Protein AF-A0A7S2CSB7-F1 (afdb_monomer_lite)

Secondary structure (DSSP, 8-state):
-HHHHHHHHHHHHHHHHHHT---SS--SS-HHHHHHHHHHHHHHTT-TT-TT-HHHHHHHHT-PPTT-TTGGG-TTSSS--HHHHHHHHTTEETTEE--TT-TT-SHHHHHHHHHHHH-

pLDDT: mean 92.98, std 8.34, range [52.22, 98.44]

Foldseek 3Di:
DLLLQLLVLLVVQLVVCVVPPPDPDDDPDALVRSVLVSLCVCVVVCSPRNHPVVLVVCLSVLDDDPLELCNQSNLVDPDRPLVSNLVNCPQDHPRHGRDSVDFCPPVSSVSSVVSNVRD

Sequence (119 aa):
GAMAAAAAAFLGFAIARAISRDGAGPSADSARDFLDSVVEEFVGLGSPGAEGCEEVSRLLRTAEPEGGAEECWNWRASKLCVQGSLRARGPVYNGYPCYPDYFGSYCIDGLAVALWSFY

Organism: NCBI:txid327968

Structure (mmCIF, N/CA/C/O backbone):
data_AF-A0A7S2CSB7-F1
#
_entry.id   AF-A0A7S2CSB7-F1
#
loop_
_atom_site.group_PDB
_atom_site.id
_atom_site.type_symbol
_atom_site.label_atom_id
_atom_site.label_alt_id
_atom_site.label_comp_id
_atom_site.label_asym_id
_atom_site.label_entity_id
_atom_site.label_seq_id
_atom_site.p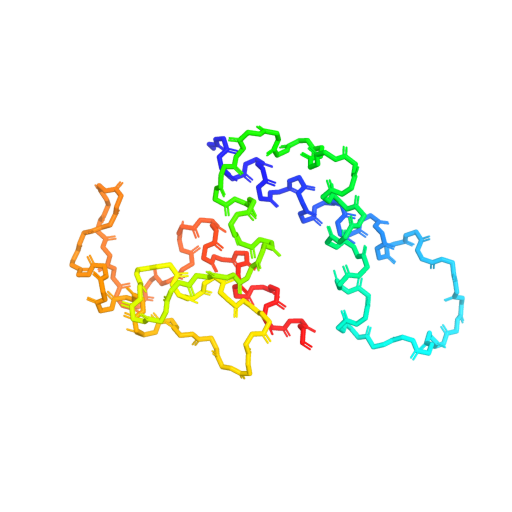dbx_PDB_ins_code
_atom_site.Cartn_x
_atom_site.Cartn_y
_atom_site.Cartn_z
_atom_site.occupancy
_atom_site.B_iso_or_equiv
_atom_site.auth_seq_id
_atom_site.auth_comp_id
_atom_site.auth_asym_id
_atom_site.auth_atom_id
_atom_site.pdbx_PDB_model_num
ATOM 1 N N . GLY A 1 1 ? -4.662 15.476 2.088 1.00 84.88 1 GLY A N 1
ATOM 2 C CA . GLY A 1 1 ? -3.905 15.465 3.360 1.00 84.88 1 GLY A CA 1
ATOM 3 C C . GLY A 1 1 ? -2.539 14.842 3.138 1.00 84.88 1 GLY A C 1
ATOM 4 O O . GLY A 1 1 ? -2.365 14.208 2.105 1.00 84.88 1 GLY A O 1
ATOM 5 N N . ALA A 1 2 ? -1.599 15.006 4.075 1.00 91.75 2 ALA A N 1
ATOM 6 C CA . ALA A 1 2 ? -0.209 14.550 3.919 1.00 91.75 2 ALA A CA 1
ATOM 7 C C . ALA A 1 2 ? -0.089 13.037 3.640 1.00 91.75 2 ALA A C 1
ATOM 9 O O . ALA A 1 2 ? 0.545 12.656 2.664 1.00 91.75 2 ALA A O 1
ATOM 10 N N . MET A 1 3 ? -0.802 12.190 4.395 1.00 94.69 3 MET A N 1
ATOM 11 C CA . MET A 1 3 ? -0.821 10.733 4.163 1.00 94.69 3 MET A CA 1
ATOM 12 C C . MET A 1 3 ? -1.307 10.356 2.757 1.00 94.69 3 MET A C 1
ATOM 14 O O . MET A 1 3 ? -0.725 9.502 2.101 1.00 94.69 3 MET A O 1
ATOM 18 N N . ALA A 1 4 ? -2.354 11.023 2.260 1.00 95.00 4 ALA A N 1
ATOM 19 C CA . ALA A 1 4 ? -2.878 10.756 0.922 1.00 95.00 4 ALA A CA 1
ATOM 20 C C . ALA A 1 4 ? -1.885 11.167 -0.179 1.00 95.00 4 ALA A C 1
ATOM 22 O O . ALA A 1 4 ? -1.800 10.492 -1.199 1.00 95.00 4 ALA A O 1
ATOM 23 N N . ALA A 1 5 ? -1.125 12.248 0.032 1.00 97.25 5 ALA A N 1
ATOM 24 C CA . ALA A 1 5 ? -0.061 12.652 -0.885 1.00 97.25 5 ALA A CA 1
ATOM 25 C C . ALA A 1 5 ? 1.087 11.629 -0.892 1.00 97.25 5 ALA A C 1
ATOM 27 O O . ALA A 1 5 ? 1.530 11.241 -1.965 1.00 97.25 5 ALA A O 1
ATOM 28 N N . ALA A 1 6 ? 1.488 11.126 0.279 1.00 97.94 6 ALA A N 1
ATOM 29 C CA . ALA A 1 6 ? 2.503 10.080 0.406 1.00 97.94 6 ALA A CA 1
ATOM 30 C C . ALA A 1 6 ? 2.071 8.758 -0.259 1.00 97.94 6 ALA A C 1
ATOM 32 O O . ALA A 1 6 ? 2.832 8.154 -1.014 1.00 97.94 6 ALA A O 1
ATOM 33 N N . ALA A 1 7 ? 0.821 8.334 -0.048 1.00 97.75 7 ALA A N 1
ATOM 34 C CA . ALA A 1 7 ? 0.250 7.163 -0.714 1.00 97.75 7 ALA A CA 1
ATOM 35 C C . ALA A 1 7 ? 0.218 7.336 -2.243 1.00 97.75 7 ALA A C 1
ATOM 37 O O . ALA A 1 7 ? 0.575 6.420 -2.985 1.00 97.75 7 ALA A O 1
ATOM 38 N N . ALA A 1 8 ? -0.162 8.526 -2.721 1.00 97.88 8 ALA A N 1
ATOM 39 C CA . ALA A 1 8 ? -0.147 8.853 -4.143 1.00 97.88 8 ALA A CA 1
ATOM 40 C C . ALA A 1 8 ? 1.275 8.912 -4.721 1.00 97.88 8 ALA A C 1
ATOM 42 O O . ALA A 1 8 ? 1.466 8.515 -5.867 1.00 97.88 8 ALA A O 1
ATOM 43 N N . ALA A 1 9 ? 2.268 9.361 -3.948 1.00 98.31 9 ALA A N 1
ATOM 44 C CA . ALA A 1 9 ? 3.667 9.378 -4.365 1.00 98.31 9 ALA A CA 1
ATOM 45 C C . ALA A 1 9 ? 4.181 7.957 -4.632 1.00 98.31 9 ALA A C 1
ATOM 47 O O . ALA A 1 9 ? 4.716 7.695 -5.710 1.00 98.31 9 ALA A O 1
ATOM 48 N N . PHE A 1 10 ? 3.930 7.018 -3.712 1.00 98.44 10 PHE A N 1
ATOM 4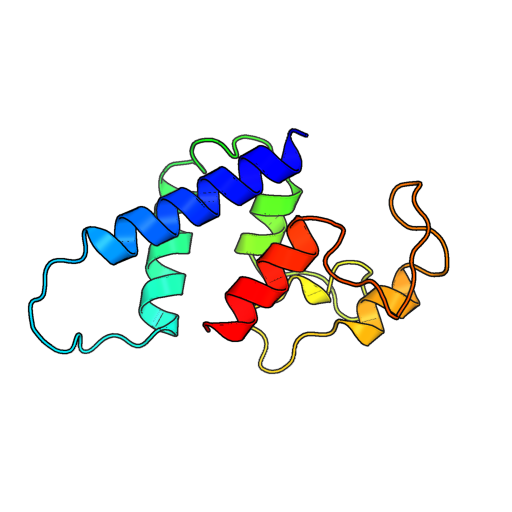9 C CA . PHE A 1 10 ? 4.270 5.611 -3.930 1.00 98.44 10 PHE A CA 1
ATOM 50 C C . PHE A 1 10 ? 3.515 5.014 -5.126 1.00 98.44 10 PHE A C 1
ATOM 52 O O . PHE A 1 10 ? 4.127 4.399 -5.997 1.00 98.44 10 PHE A O 1
ATOM 59 N N . LEU A 1 11 ? 2.197 5.227 -5.214 1.00 97.88 11 LEU A N 1
ATOM 60 C CA . LEU A 1 11 ? 1.403 4.694 -6.324 1.00 97.88 11 LEU A CA 1
ATOM 61 C C . LEU A 1 11 ? 1.872 5.250 -7.679 1.00 97.88 11 LEU A C 1
ATOM 63 O O . LEU A 1 11 ? 2.006 4.503 -8.646 1.00 97.88 11 LEU A O 1
ATOM 67 N N . GLY A 1 12 ? 2.167 6.548 -7.747 1.00 98.19 12 GLY A N 1
ATOM 68 C CA . GLY A 1 12 ? 2.717 7.194 -8.935 1.00 98.19 12 GLY A CA 1
ATOM 69 C C . GLY A 1 12 ? 4.088 6.638 -9.311 1.00 98.19 12 GLY A C 1
ATOM 70 O O . GLY A 1 12 ? 4.333 6.373 -10.487 1.00 98.19 12 GLY A O 1
ATOM 71 N N . PHE A 1 13 ? 4.952 6.388 -8.324 1.00 98.19 13 PHE A N 1
ATOM 72 C CA . PHE A 1 13 ? 6.237 5.728 -8.539 1.00 98.19 13 PHE A CA 1
ATOM 73 C C . PHE A 1 13 ? 6.055 4.32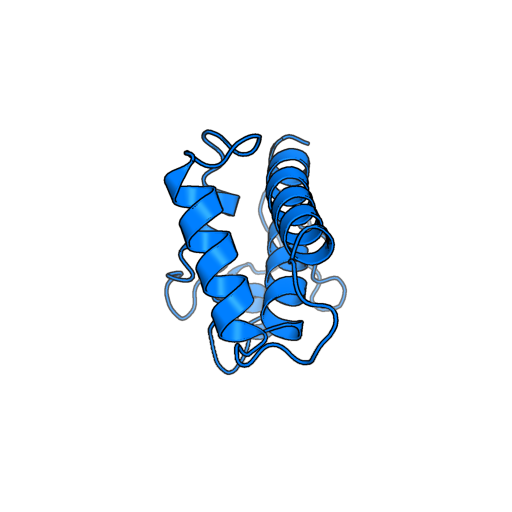0 -9.123 1.00 98.19 13 PHE A C 1
ATOM 75 O O . PHE A 1 13 ? 6.659 4.004 -10.147 1.00 98.19 13 PHE A O 1
ATOM 82 N N . ALA A 1 14 ? 5.174 3.502 -8.540 1.00 97.12 14 ALA A N 1
ATOM 83 C CA . ALA A 1 14 ? 4.890 2.152 -9.023 1.00 97.12 14 ALA A CA 1
ATOM 84 C C . ALA A 1 14 ? 4.353 2.146 -10.464 1.00 97.12 14 ALA A C 1
ATOM 86 O O . ALA A 1 14 ? 4.818 1.370 -11.300 1.00 97.12 14 ALA A O 1
ATOM 87 N N . ILE A 1 15 ? 3.428 3.056 -10.785 1.00 96.19 15 ILE A N 1
ATOM 88 C CA . ILE A 1 15 ? 2.891 3.221 -12.143 1.00 96.19 15 ILE A CA 1
ATOM 89 C C . ILE A 1 15 ? 3.992 3.657 -13.116 1.00 96.19 15 ILE A C 1
ATOM 91 O O . ILE A 1 15 ? 4.097 3.102 -14.208 1.00 96.19 15 ILE A O 1
ATOM 95 N N . ALA A 1 16 ? 4.842 4.611 -12.730 1.00 96.19 16 ALA A N 1
ATOM 96 C CA . ALA A 1 16 ? 5.952 5.055 -13.569 1.00 96.19 16 ALA A CA 1
ATOM 97 C C . ALA A 1 16 ? 6.929 3.907 -13.877 1.00 96.19 16 ALA A C 1
ATOM 99 O O . ALA A 1 16 ? 7.384 3.785 -15.013 1.00 96.19 16 ALA A O 1
ATOM 100 N N . ARG A 1 17 ? 7.205 3.028 -12.903 1.00 94.06 17 ARG A N 1
ATOM 101 C CA . ARG A 1 17 ? 8.031 1.826 -13.110 1.00 94.06 17 ARG A CA 1
ATOM 102 C C . ARG A 1 17 ? 7.362 0.790 -13.995 1.00 94.06 17 ARG A C 1
ATOM 104 O O . ARG A 1 17 ? 8.046 0.165 -14.796 1.00 94.06 17 ARG A O 1
ATOM 111 N N . ALA A 1 18 ? 6.044 0.642 -13.897 1.00 91.69 18 ALA A N 1
ATOM 112 C CA . ALA A 1 18 ? 5.294 -0.235 -14.785 1.00 91.69 18 ALA A CA 1
ATOM 113 C C . ALA A 1 18 ? 5.336 0.259 -16.243 1.00 91.69 18 ALA A C 1
ATOM 115 O O . ALA A 1 18 ? 5.541 -0.543 -17.149 1.00 91.69 18 ALA A O 1
ATOM 116 N N . ILE A 1 19 ? 5.173 1.569 -16.471 1.00 91.19 19 ILE A N 1
ATOM 117 C CA . ILE A 1 19 ? 5.177 2.180 -17.813 1.00 91.19 19 ILE A CA 1
ATOM 118 C C . ILE A 1 19 ? 6.572 2.141 -18.443 1.00 91.19 19 ILE A C 1
ATOM 120 O O . ILE A 1 19 ? 6.701 1.822 -19.620 1.00 91.19 19 ILE A O 1
ATOM 124 N N . SER A 1 20 ? 7.609 2.457 -17.666 1.00 90.56 20 SER A N 1
ATOM 125 C CA . SER A 1 20 ? 9.001 2.505 -18.137 1.00 90.56 20 SER A CA 1
ATOM 126 C C . SER A 1 20 ? 9.680 1.134 -18.174 1.00 90.56 20 SER A C 1
ATOM 128 O O . SER A 1 20 ? 10.898 1.053 -18.323 1.00 90.56 20 SER A O 1
ATOM 130 N N . ARG A 1 21 ? 8.925 0.047 -17.985 1.00 85.44 21 ARG A N 1
ATOM 131 C CA . ARG A 1 21 ? 9.462 -1.309 -18.029 1.00 85.44 21 ARG A CA 1
ATOM 132 C C . ARG A 1 21 ? 9.790 -1.667 -19.478 1.00 85.44 21 ARG A C 1
ATOM 134 O O . ARG A 1 21 ? 8.898 -1.980 -20.263 1.00 85.44 21 ARG A O 1
ATOM 141 N N . ASP A 1 22 ? 11.071 -1.623 -19.827 1.00 73.81 22 ASP A N 1
ATOM 142 C CA . ASP A 1 22 ? 11.544 -2.031 -21.149 1.00 73.81 22 ASP A CA 1
ATOM 143 C C . ASP A 1 22 ? 11.261 -3.525 -21.378 1.00 73.81 22 ASP A C 1
ATOM 145 O O . ASP A 1 22 ? 11.763 -4.393 -20.663 1.00 73.81 22 ASP A O 1
ATOM 149 N N . GLY A 1 23 ? 10.438 -3.838 -22.382 1.00 63.31 23 GLY A N 1
ATOM 150 C CA . GLY A 1 23 ? 10.114 -5.217 -22.741 1.00 63.31 23 GLY A CA 1
ATOM 151 C C . GLY A 1 23 ? 8.831 -5.329 -23.554 1.00 63.31 23 GLY A C 1
ATOM 152 O O . GLY A 1 23 ? 7.749 -5.493 -23.007 1.00 63.31 23 GLY A O 1
ATOM 153 N N . ALA A 1 24 ? 8.945 -5.317 -24.883 1.00 52.22 24 ALA A N 1
ATOM 154 C CA . ALA A 1 24 ? 7.832 -5.564 -25.810 1.00 52.22 24 ALA A CA 1
ATOM 155 C C . ALA A 1 24 ? 7.357 -7.042 -25.837 1.00 52.22 24 ALA A C 1
ATOM 157 O O . ALA A 1 24 ? 6.736 -7.481 -26.804 1.00 52.22 24 ALA A O 1
ATOM 158 N N . GLY A 1 25 ? 7.667 -7.826 -24.800 1.00 60.66 25 GLY A N 1
ATOM 159 C CA . GLY A 1 25 ? 7.346 -9.245 -24.681 1.00 60.66 25 GLY A CA 1
ATOM 160 C C . GLY A 1 25 ? 7.009 -9.623 -23.236 1.00 60.66 25 GLY A C 1
ATOM 161 O O . GLY A 1 25 ? 7.245 -8.827 -22.328 1.00 60.66 25 GLY A O 1
ATOM 162 N N . PRO A 1 26 ? 6.437 -10.817 -23.004 1.00 59.78 26 PRO A N 1
ATOM 163 C CA . PRO A 1 26 ? 6.104 -11.261 -21.658 1.00 59.78 26 PRO A CA 1
ATOM 164 C C . PRO A 1 26 ? 7.366 -11.278 -20.791 1.00 59.78 26 PRO A C 1
ATOM 166 O O . PRO A 1 26 ? 8.330 -11.980 -21.099 1.00 59.78 26 PRO A O 1
ATOM 169 N N . SER A 1 27 ? 7.361 -10.475 -19.726 1.00 68.00 27 SER A N 1
ATOM 170 C CA . SER A 1 27 ? 8.386 -10.547 -18.688 1.00 68.00 27 SER A CA 1
ATOM 171 C C . SER A 1 27 ? 8.308 -11.914 -18.004 1.00 68.00 27 SER A C 1
ATOM 173 O O . SER A 1 27 ? 7.218 -12.455 -17.813 1.00 68.00 27 SER A O 1
ATOM 175 N N . ALA A 1 28 ? 9.467 -12.471 -17.652 1.00 70.62 28 ALA A N 1
ATOM 176 C CA . ALA A 1 28 ? 9.543 -13.678 -16.837 1.00 70.62 28 ALA A CA 1
ATOM 177 C C . ALA A 1 28 ? 9.120 -13.428 -15.377 1.00 70.62 28 ALA A C 1
ATOM 179 O O . ALA A 1 28 ? 8.823 -14.390 -14.671 1.00 70.62 28 ALA A O 1
ATOM 180 N N . ASP A 1 29 ? 9.079 -12.168 -14.932 1.00 82.56 29 ASP A N 1
ATOM 181 C CA . ASP A 1 29 ? 8.787 -11.839 -13.541 1.00 82.56 29 ASP A CA 1
ATOM 182 C C . ASP A 1 29 ? 7.276 -11.790 -13.308 1.00 82.56 29 ASP A C 1
ATOM 184 O O . ASP A 1 29 ? 6.510 -11.226 -14.100 1.00 82.56 29 ASP A O 1
ATOM 188 N N . SER A 1 30 ? 6.843 -12.340 -12.179 1.00 90.69 30 SER A N 1
ATOM 189 C CA . SER A 1 30 ? 5.448 -12.274 -11.761 1.00 90.69 30 SER A CA 1
ATOM 190 C C . SER A 1 30 ? 5.054 -10.860 -11.305 1.00 90.69 30 SER A C 1
ATOM 192 O O . SER A 1 30 ? 5.893 -9.982 -11.086 1.00 90.69 30 SER A O 1
ATOM 194 N N . ALA A 1 31 ? 3.749 -10.630 -11.122 1.00 91.12 31 ALA A N 1
ATOM 195 C CA . ALA A 1 31 ? 3.247 -9.400 -10.503 1.00 91.12 31 ALA A CA 1
ATOM 196 C C . ALA A 1 31 ? 3.860 -9.170 -9.107 1.00 91.12 31 ALA A C 1
ATOM 198 O O . ALA A 1 31 ? 4.172 -8.031 -8.755 1.00 91.12 31 ALA A O 1
ATOM 199 N N . ARG A 1 32 ? 4.112 -10.254 -8.357 1.00 94.12 32 ARG A N 1
ATOM 200 C CA . ARG A 1 32 ? 4.764 -10.212 -7.041 1.00 94.12 32 ARG A CA 1
ATOM 201 C C . ARG A 1 32 ? 6.188 -9.712 -7.128 1.00 94.12 32 ARG A C 1
ATOM 203 O O . ARG A 1 32 ? 6.514 -8.730 -6.475 1.00 94.12 32 ARG A O 1
ATOM 210 N N . ASP A 1 33 ? 6.984 -10.340 -7.988 1.00 93.88 33 ASP A N 1
ATOM 211 C CA . ASP A 1 33 ? 8.396 -9.995 -8.172 1.00 93.88 33 ASP A CA 1
ATOM 212 C C . ASP A 1 33 ? 8.544 -8.530 -8.605 1.00 93.88 33 ASP A C 1
ATOM 214 O O . ASP A 1 33 ? 9.389 -7.793 -8.095 1.00 93.88 33 ASP A O 1
ATOM 218 N N . PHE A 1 34 ? 7.662 -8.073 -9.502 1.00 94.06 34 PHE A N 1
ATOM 219 C CA . PHE A 1 34 ? 7.609 -6.670 -9.894 1.00 94.06 34 PHE A CA 1
ATOM 220 C C . PHE A 1 34 ? 7.305 -5.760 -8.703 1.00 94.06 34 PHE A C 1
ATOM 222 O O . PHE A 1 34 ? 8.056 -4.816 -8.458 1.00 94.06 34 PHE A O 1
ATOM 229 N N . LEU A 1 35 ? 6.228 -6.023 -7.959 1.00 96.12 35 LEU A N 1
ATOM 230 C CA . LEU A 1 35 ? 5.844 -5.147 -6.858 1.00 96.12 35 LEU A CA 1
ATOM 231 C C . LEU A 1 35 ? 6.891 -5.145 -5.736 1.00 96.12 35 LEU A C 1
ATOM 233 O O . LEU A 1 35 ? 7.177 -4.082 -5.190 1.00 96.12 35 LEU A O 1
ATOM 237 N N . ASP A 1 36 ? 7.511 -6.287 -5.440 1.00 97.00 36 ASP A N 1
ATOM 238 C CA . ASP A 1 36 ? 8.605 -6.378 -4.472 1.00 97.00 36 ASP A CA 1
ATOM 239 C C . ASP A 1 36 ? 9.799 -5.518 -4.893 1.00 97.00 36 ASP A C 1
ATOM 241 O O . ASP A 1 36 ? 10.245 -4.682 -4.105 1.00 97.00 36 ASP A O 1
ATOM 245 N N . SER A 1 37 ? 10.222 -5.600 -6.160 1.00 96.06 37 SER A N 1
ATOM 246 C CA . SER A 1 37 ? 11.305 -4.755 -6.686 1.00 96.06 37 SER A CA 1
ATOM 247 C C . SER A 1 37 ? 10.990 -3.254 -6.612 1.00 96.06 37 SER A C 1
ATOM 249 O O . SER A 1 37 ? 11.850 -2.448 -6.260 1.00 96.06 37 SER A O 1
ATOM 251 N N . VAL A 1 38 ? 9.739 -2.863 -6.882 1.00 97.00 38 VAL A N 1
ATOM 252 C CA . VAL A 1 38 ? 9.290 -1.464 -6.818 1.00 97.00 38 VAL A CA 1
ATOM 253 C C . VAL A 1 38 ? 9.310 -0.943 -5.385 1.00 97.00 38 VAL A C 1
ATOM 255 O O . VAL A 1 38 ? 9.710 0.198 -5.153 1.00 97.00 38 VAL A O 1
ATOM 258 N N . VAL A 1 39 ? 8.877 -1.759 -4.422 1.00 98.12 39 VAL A N 1
ATOM 259 C CA . VAL A 1 39 ? 8.903 -1.398 -3.000 1.00 98.12 39 VAL A CA 1
ATOM 260 C C . VAL A 1 39 ? 10.338 -1.258 -2.507 1.00 98.12 39 VAL A C 1
ATOM 262 O O . VAL A 1 39 ? 10.654 -0.260 -1.859 1.00 98.12 39 VAL A O 1
ATOM 265 N N . GLU A 1 40 ? 11.208 -2.213 -2.837 1.00 98.00 40 GLU A N 1
ATOM 266 C CA . GLU A 1 40 ? 12.630 -2.157 -2.492 1.00 98.00 40 GLU A CA 1
ATOM 267 C C . GLU A 1 40 ? 13.300 -0.905 -3.061 1.00 98.00 40 GLU A C 1
ATOM 269 O O . GLU A 1 40 ? 13.983 -0.187 -2.330 1.00 98.00 40 GLU A O 1
ATOM 274 N N . GLU A 1 41 ? 13.056 -0.591 -4.335 1.00 98.00 41 GLU A N 1
ATOM 275 C CA . GLU A 1 41 ? 13.615 0.599 -4.969 1.00 98.00 41 GLU A CA 1
ATOM 276 C C . GLU A 1 41 ? 13.081 1.889 -4.333 1.00 98.00 41 GLU A C 1
ATOM 278 O O . GLU A 1 41 ? 13.860 2.777 -3.984 1.00 98.00 41 GLU A O 1
ATOM 283 N N . PHE A 1 42 ? 11.763 2.002 -4.140 1.00 98.38 42 PHE A N 1
ATOM 284 C CA . PHE A 1 42 ? 11.148 3.191 -3.548 1.00 98.38 42 PHE A CA 1
ATOM 285 C C . PHE A 1 42 ? 11.690 3.468 -2.141 1.00 98.38 42 PHE A C 1
ATOM 287 O O . PHE A 1 42 ? 12.054 4.604 -1.825 1.00 98.38 42 PHE A O 1
ATOM 294 N N . VAL A 1 43 ? 11.796 2.428 -1.308 1.00 97.56 43 VAL A N 1
ATOM 295 C CA . VAL A 1 43 ? 12.360 2.529 0.044 1.00 97.56 43 VAL A CA 1
ATOM 296 C C . VAL A 1 43 ? 13.859 2.835 -0.009 1.00 97.56 43 VAL A C 1
ATOM 298 O O . VAL A 1 43 ? 14.321 3.703 0.731 1.00 97.56 43 VAL A O 1
ATOM 301 N N . GLY A 1 44 ? 14.610 2.188 -0.904 1.00 97.62 44 GLY A N 1
ATOM 302 C CA . GLY A 1 44 ? 16.047 2.410 -1.092 1.00 97.62 44 GLY A CA 1
ATOM 303 C C . GLY A 1 44 ? 16.398 3.834 -1.535 1.00 97.62 44 GLY A C 1
ATOM 304 O O . GLY A 1 44 ? 17.446 4.356 -1.157 1.00 97.62 44 GLY A O 1
ATOM 305 N N . LEU A 1 45 ? 15.496 4.498 -2.264 1.00 97.62 45 LEU A N 1
ATOM 306 C CA . LEU A 1 45 ? 15.599 5.913 -2.640 1.00 97.62 45 LEU A CA 1
ATOM 307 C C . LEU A 1 45 ? 15.173 6.884 -1.523 1.00 97.62 45 LEU A C 1
ATOM 309 O O . LEU A 1 45 ? 15.164 8.094 -1.740 1.00 97.62 45 LEU A O 1
ATOM 313 N N . GLY A 1 46 ? 14.813 6.385 -0.338 1.00 97.06 46 GLY A N 1
ATOM 314 C CA . GLY A 1 46 ? 14.374 7.212 0.785 1.00 97.06 46 GLY A CA 1
ATOM 315 C C . GLY A 1 46 ? 12.889 7.580 0.759 1.00 97.06 46 GLY A C 1
ATOM 316 O O . GLY A 1 46 ? 12.493 8.500 1.466 1.00 97.06 46 GLY A O 1
ATOM 317 N N . SER A 1 47 ? 12.060 6.850 0.003 1.00 97.25 47 SER A N 1
ATOM 318 C CA . SER A 1 47 ? 10.606 7.068 -0.114 1.00 97.25 47 SER A CA 1
ATOM 319 C C . SER A 1 47 ? 10.230 8.464 -0.642 1.00 97.25 47 SER A C 1
ATOM 321 O O . SER A 1 47 ? 9.553 9.223 0.057 1.00 97.25 47 SER A O 1
ATOM 323 N N . PRO A 1 48 ? 10.655 8.824 -1.870 1.00 96.94 48 PRO A N 1
ATOM 324 C CA . PRO A 1 48 ? 10.472 10.166 -2.417 1.00 96.94 48 PRO A CA 1
ATOM 325 C C . PRO A 1 48 ? 8.996 10.590 -2.459 1.00 96.94 48 PRO A C 1
ATOM 327 O O . PRO A 1 48 ? 8.149 9.884 -3.008 1.00 96.94 48 PRO A O 1
ATOM 330 N N . GLY A 1 49 ? 8.686 11.759 -1.895 1.00 96.50 49 GLY A N 1
ATOM 331 C CA . GLY A 1 49 ? 7.322 12.287 -1.761 1.00 96.50 49 GLY A CA 1
ATOM 332 C C . GLY A 1 49 ? 6.486 11.652 -0.639 1.00 96.50 49 GLY A C 1
ATOM 333 O O . GLY A 1 49 ? 5.326 12.028 -0.454 1.00 96.50 49 GLY A O 1
ATOM 334 N N . ALA A 1 50 ? 7.054 10.703 0.105 1.00 97.25 50 ALA A N 1
ATOM 335 C CA . ALA A 1 50 ? 6.471 10.061 1.281 1.00 97.25 50 ALA A CA 1
ATOM 336 C C . ALA A 1 50 ? 7.403 10.154 2.507 1.00 97.25 50 ALA A C 1
ATOM 338 O O . ALA A 1 50 ? 7.239 9.407 3.476 1.00 97.25 50 ALA A O 1
ATOM 339 N N . GLU A 1 51 ? 8.380 11.063 2.480 1.00 96.12 51 GLU A N 1
ATOM 340 C CA . GLU A 1 51 ? 9.397 11.206 3.514 1.00 96.12 51 GLU A CA 1
ATOM 341 C C . GLU A 1 51 ? 8.751 11.493 4.876 1.00 96.12 51 GLU A C 1
ATOM 343 O O . GLU A 1 51 ? 7.924 12.393 5.029 1.00 96.12 51 GLU A O 1
ATOM 348 N N . GLY A 1 52 ? 9.126 10.707 5.887 1.00 94.00 52 GLY A N 1
ATOM 349 C CA . GLY A 1 52 ? 8.597 10.851 7.245 1.00 94.00 52 GLY A CA 1
ATOM 350 C C . GLY A 1 52 ? 7.135 10.421 7.427 1.00 94.00 52 GLY A C 1
ATOM 351 O O . GLY A 1 52 ? 6.622 10.543 8.536 1.00 94.00 52 GLY A O 1
ATOM 352 N N . CYS A 1 53 ? 6.460 9.894 6.397 1.00 97.06 53 CYS A N 1
ATOM 353 C CA . CYS A 1 53 ? 5.135 9.294 6.553 1.00 97.06 53 CYS A CA 1
ATOM 354 C C . CYS A 1 53 ? 5.273 7.864 7.091 1.00 97.06 53 CYS A C 1
ATOM 356 O O . CYS A 1 53 ? 5.631 6.922 6.370 1.00 97.06 53 CYS A O 1
ATOM 358 N N . GLU A 1 54 ? 5.001 7.703 8.385 1.00 96.50 54 GLU A N 1
ATOM 359 C CA . GLU A 1 54 ? 5.137 6.419 9.067 1.00 96.50 54 GLU A CA 1
ATOM 360 C C . GLU A 1 54 ? 4.153 5.380 8.524 1.00 96.50 54 GLU A C 1
ATOM 362 O O . GLU A 1 54 ? 4.516 4.217 8.381 1.00 96.50 54 GLU A O 1
ATOM 367 N N . GLU A 1 55 ? 2.941 5.785 8.154 1.00 97.50 55 GLU A N 1
ATOM 368 C CA . GLU A 1 55 ? 1.886 4.875 7.710 1.00 97.50 55 GLU A CA 1
ATOM 369 C C . GLU A 1 55 ? 2.207 4.230 6.363 1.00 97.50 55 GLU A C 1
ATOM 371 O O . GLU A 1 55 ? 2.064 3.018 6.218 1.00 97.50 55 GLU A O 1
ATOM 376 N N . VAL A 1 56 ? 2.728 4.998 5.398 1.00 97.94 56 VAL A N 1
ATOM 377 C CA . VAL A 1 56 ? 3.234 4.428 4.138 1.00 97.94 56 VAL A CA 1
ATOM 378 C C . VAL A 1 56 ? 4.435 3.528 4.418 1.00 97.94 56 VAL A C 1
ATOM 380 O O . VAL A 1 56 ? 4.504 2.414 3.910 1.00 97.94 56 VAL A O 1
ATOM 383 N N . SER A 1 57 ? 5.349 3.953 5.291 1.00 97.56 57 SER A N 1
ATOM 384 C CA . SER A 1 57 ? 6.518 3.142 5.648 1.00 97.56 57 SER A CA 1
ATOM 385 C C . SER A 1 57 ? 6.137 1.804 6.296 1.00 97.56 57 SER A C 1
ATOM 387 O O . SER A 1 57 ? 6.779 0.786 6.038 1.00 97.56 57 SER A O 1
ATOM 389 N N . ARG A 1 58 ? 5.113 1.799 7.153 1.00 98.12 58 ARG A N 1
ATOM 390 C CA . ARG A 1 58 ? 4.539 0.617 7.809 1.00 98.12 58 ARG A CA 1
ATOM 391 C C . ARG A 1 58 ? 3.835 -0.294 6.807 1.00 98.12 58 ARG A C 1
ATOM 393 O O . ARG A 1 58 ? 4.143 -1.482 6.750 1.00 98.12 58 ARG A O 1
ATOM 400 N N . LEU A 1 59 ? 2.989 0.281 5.952 1.00 98.38 59 LEU A N 1
ATOM 401 C CA . LEU A 1 59 ? 2.316 -0.424 4.863 1.00 98.38 59 LEU A CA 1
ATOM 402 C C . LEU A 1 59 ? 3.318 -1.164 3.966 1.00 98.38 59 LEU A C 1
ATOM 404 O O . LEU A 1 59 ? 3.173 -2.359 3.723 1.00 98.38 59 LEU A O 1
ATOM 408 N N . LEU A 1 60 ? 4.364 -0.483 3.493 1.00 98.06 60 LEU A N 1
ATOM 409 C CA . LEU A 1 60 ? 5.362 -1.078 2.596 1.00 98.06 60 LEU A CA 1
ATOM 410 C C . LEU A 1 60 ? 6.185 -2.188 3.272 1.00 98.06 60 LEU A C 1
ATOM 412 O O . LEU A 1 60 ? 6.601 -3.143 2.607 1.00 98.06 60 LEU A O 1
ATOM 416 N N . ARG A 1 61 ? 6.362 -2.106 4.598 1.00 97.69 61 ARG A N 1
ATOM 417 C CA . ARG A 1 61 ? 7.013 -3.137 5.420 1.00 97.69 61 ARG A CA 1
ATOM 418 C C . ARG A 1 61 ? 6.169 -4.394 5.635 1.00 97.69 61 ARG A C 1
ATOM 420 O O . ARG A 1 61 ? 6.757 -5.412 5.974 1.00 97.69 61 ARG A O 1
ATOM 427 N N . THR A 1 62 ? 4.844 -4.343 5.445 1.00 97.50 62 THR A N 1
ATOM 428 C CA . THR A 1 62 ? 3.911 -5.486 5.588 1.00 97.50 62 THR A CA 1
ATOM 429 C C . THR A 1 62 ? 4.076 -6.299 6.888 1.00 97.50 62 THR A C 1
ATOM 431 O O . THR A 1 62 ? 3.931 -7.524 6.886 1.00 97.50 62 THR A O 1
ATOM 434 N N . ALA A 1 63 ? 4.414 -5.635 7.994 1.00 97.75 63 ALA A N 1
ATOM 435 C CA . ALA A 1 63 ? 4.811 -6.279 9.249 1.00 97.75 63 ALA A CA 1
ATOM 436 C C . ALA A 1 63 ? 3.915 -5.884 10.436 1.00 97.75 63 ALA A C 1
ATOM 438 O O . ALA A 1 63 ? 4.384 -5.774 11.569 1.00 97.75 63 ALA A O 1
ATOM 439 N N . GLU A 1 64 ? 2.637 -5.623 10.175 1.00 98.38 64 GLU A N 1
ATOM 440 C CA . GLU A 1 64 ? 1.679 -5.256 11.211 1.00 98.38 64 GLU A CA 1
ATOM 441 C C . GLU A 1 64 ? 1.330 -6.454 12.107 1.00 98.38 64 GLU A C 1
ATOM 443 O O . GLU A 1 64 ? 1.180 -7.570 11.594 1.00 98.38 64 GLU A O 1
ATOM 448 N N . PRO A 1 65 ? 1.183 -6.255 13.431 1.00 96.88 65 PRO A N 1
ATOM 449 C CA . PRO A 1 65 ? 0.845 -7.332 14.356 1.00 96.88 65 PRO A CA 1
ATOM 450 C C . PRO A 1 65 ? -0.496 -8.006 14.040 1.00 96.88 65 PRO A C 1
ATOM 452 O O . PRO A 1 65 ? -1.476 -7.344 13.688 1.00 96.88 65 PRO A O 1
ATOM 455 N N . GLU A 1 66 ? -0.561 -9.321 14.254 1.00 96.12 66 GLU A N 1
ATOM 456 C CA . GLU A 1 66 ? -1.807 -10.089 14.168 1.00 96.12 66 GLU A CA 1
ATOM 457 C C . GLU A 1 66 ? -2.824 -9.605 15.217 1.00 96.12 66 GLU A C 1
ATOM 459 O O . GLU A 1 66 ? -2.480 -9.327 16.368 1.00 96.12 66 GLU A O 1
ATOM 464 N N . GLY A 1 67 ? -4.089 -9.482 14.816 1.00 95.00 67 GLY A N 1
ATOM 465 C CA . GLY A 1 67 ? -5.174 -8.946 15.636 1.00 95.00 67 GLY A CA 1
ATOM 466 C C . GLY A 1 67 ? -5.179 -7.419 15.764 1.00 95.00 67 GLY A C 1
ATOM 467 O O . GLY A 1 67 ? -6.039 -6.878 16.461 1.00 95.00 67 GLY A O 1
ATOM 468 N N . GLY A 1 68 ? -4.242 -6.717 15.117 1.00 96.00 68 GLY A N 1
ATOM 469 C CA . GLY A 1 68 ? -4.106 -5.264 15.182 1.00 96.00 68 GLY A CA 1
ATOM 470 C C . GLY A 1 68 ? -5.116 -4.485 14.329 1.00 96.00 68 GLY A C 1
ATOM 471 O O . GLY A 1 68 ? -5.664 -4.973 13.334 1.00 96.00 68 GLY A O 1
ATOM 472 N N . ALA A 1 69 ? -5.312 -3.210 14.680 1.00 95.62 69 ALA A N 1
ATOM 473 C CA . ALA A 1 69 ? -6.131 -2.270 13.907 1.00 95.62 69 ALA A CA 1
ATOM 474 C C . ALA A 1 69 ? -5.569 -2.010 12.496 1.00 95.62 69 ALA A C 1
ATOM 476 O O . ALA A 1 69 ? -6.317 -1.629 11.593 1.00 95.62 69 ALA A O 1
ATOM 477 N N . GLU A 1 70 ? -4.278 -2.257 12.291 1.00 97.56 70 GLU A N 1
ATOM 478 C CA . GLU A 1 70 ? -3.568 -2.083 11.026 1.00 97.56 70 GLU A CA 1
ATOM 479 C C . GLU A 1 70 ? -3.189 -3.413 10.353 1.00 97.56 70 GLU A C 1
ATOM 481 O O . GLU A 1 70 ? -2.592 -3.386 9.289 1.00 97.56 70 GLU A O 1
ATOM 486 N N . GLU A 1 71 ? -3.578 -4.581 10.884 1.00 97.75 71 GLU A N 1
ATOM 487 C CA . GLU A 1 71 ? -3.221 -5.898 10.307 1.00 97.75 71 GLU A CA 1
ATOM 488 C C . GLU A 1 71 ? -3.578 -6.023 8.810 1.00 97.75 71 GLU A C 1
ATOM 490 O O . GLU A 1 71 ? -2.862 -6.644 8.024 1.00 97.75 71 GLU A O 1
ATOM 495 N N . CYS A 1 72 ? -4.667 -5.383 8.378 1.00 96.94 72 CYS A N 1
ATOM 496 C CA . CYS A 1 72 ? -5.064 -5.293 6.974 1.00 96.94 72 CYS A CA 1
ATOM 497 C C . CYS A 1 72 ? -4.052 -4.577 6.058 1.00 96.94 72 CYS A C 1
ATOM 499 O O . CYS A 1 72 ? -4.242 -4.592 4.848 1.00 96.94 72 CYS A O 1
ATOM 501 N N . TRP A 1 73 ? -2.988 -3.969 6.587 1.00 98.19 73 TRP A N 1
ATOM 502 C CA . TRP A 1 73 ? -1.884 -3.396 5.810 1.00 98.19 73 TRP A CA 1
ATOM 503 C C . TRP A 1 73 ? -0.844 -4.444 5.408 1.00 98.19 73 TRP A C 1
ATOM 505 O O . TRP A 1 73 ? 0.057 -4.142 4.629 1.00 98.19 73 TRP A O 1
ATOM 515 N N . ASN A 1 74 ? -0.978 -5.688 5.874 1.00 98.38 74 ASN A N 1
ATOM 516 C CA . ASN A 1 74 ? -0.127 -6.804 5.475 1.00 98.38 74 ASN A CA 1
ATOM 517 C C . ASN A 1 74 ? -0.503 -7.329 4.080 1.00 98.38 74 ASN A C 1
ATOM 519 O O . ASN A 1 74 ? -0.958 -8.460 3.921 1.00 98.38 74 ASN A O 1
ATOM 523 N N . TRP A 1 75 ? -0.345 -6.498 3.050 1.00 97.56 75 TRP A N 1
ATOM 524 C CA . TRP A 1 75 ? -0.798 -6.778 1.683 1.00 97.56 75 TRP A CA 1
ATOM 525 C C . TRP A 1 75 ? -0.034 -7.910 0.981 1.00 97.56 75 TRP A C 1
ATOM 527 O O . TRP A 1 75 ? -0.502 -8.395 -0.043 1.00 97.56 75 TRP A O 1
ATOM 537 N N . ARG A 1 76 ? 1.089 -8.389 1.537 1.00 97.38 76 ARG A N 1
ATOM 538 C CA . ARG A 1 76 ? 1.760 -9.618 1.068 1.00 97.38 76 ARG A CA 1
ATOM 539 C C . ARG A 1 76 ? 1.132 -10.906 1.618 1.00 97.38 76 ARG A C 1
ATOM 541 O O . ARG A 1 76 ? 1.512 -12.002 1.207 1.00 97.38 76 ARG A O 1
ATOM 548 N N . ALA A 1 77 ? 0.202 -10.808 2.570 1.00 96.56 77 ALA A N 1
ATOM 549 C CA . ALA A 1 77 ? -0.457 -11.971 3.151 1.00 96.56 77 ALA A CA 1
ATOM 550 C C . ALA A 1 77 ? -1.365 -12.671 2.130 1.00 96.56 77 ALA A C 1
ATOM 552 O O . ALA A 1 77 ? -2.021 -12.039 1.305 1.00 96.56 77 ALA A O 1
ATOM 553 N N . SER A 1 78 ? -1.501 -13.994 2.246 1.00 94.88 78 SER A N 1
ATOM 554 C CA . SER A 1 78 ? -2.410 -14.778 1.392 1.00 94.88 78 SER A CA 1
ATOM 555 C C . SER A 1 78 ? -3.883 -14.380 1.545 1.00 94.88 78 SER A C 1
ATOM 557 O O . SER A 1 78 ? -4.691 -14.626 0.651 1.00 94.88 78 SER A O 1
ATOM 559 N N . LYS A 1 79 ? -4.242 -13.757 2.672 1.00 95.31 79 LYS A N 1
ATOM 560 C CA . LYS A 1 79 ? -5.569 -13.214 2.945 1.00 95.31 79 LYS A CA 1
ATOM 561 C C . LYS A 1 79 ? -5.443 -11.895 3.695 1.00 95.31 79 LYS A C 1
ATOM 563 O O . LYS A 1 79 ? -4.833 -11.846 4.758 1.00 95.31 79 LYS A O 1
ATOM 568 N N . LEU A 1 80 ? -6.096 -10.858 3.182 1.00 95.19 80 LEU A N 1
ATOM 569 C CA . LEU A 1 80 ? -6.131 -9.555 3.835 1.00 95.19 80 LEU A CA 1
ATOM 570 C C . LEU A 1 80 ? -7.109 -9.550 5.024 1.00 95.19 80 LEU A C 1
ATOM 572 O O . LEU A 1 80 ? -8.298 -9.850 4.867 1.00 95.19 80 LEU A O 1
ATOM 576 N N . CYS A 1 81 ? -6.638 -9.186 6.220 1.00 95.75 81 CYS A N 1
ATOM 577 C CA . CYS A 1 81 ? -7.424 -9.249 7.461 1.00 95.75 81 CYS A CA 1
ATOM 578 C C . CYS A 1 81 ? -8.339 -8.025 7.688 1.00 95.75 81 CYS A C 1
ATOM 580 O O . CYS A 1 81 ? -8.387 -7.439 8.767 1.00 95.75 81 CYS A O 1
ATOM 582 N N . VAL A 1 82 ? -9.123 -7.636 6.677 1.00 95.31 82 VAL A N 1
ATOM 583 C CA . VAL A 1 82 ? -9.992 -6.439 6.734 1.00 95.31 82 VAL A CA 1
ATOM 584 C C . VAL A 1 82 ? -10.992 -6.501 7.895 1.00 95.31 82 VAL A C 1
ATOM 586 O O . VAL A 1 82 ? -11.109 -5.566 8.684 1.00 95.31 82 VAL A O 1
ATOM 589 N N . GLN A 1 83 ? -11.697 -7.627 8.046 1.00 94.31 83 GLN A N 1
ATOM 590 C CA . GLN A 1 83 ? -12.692 -7.785 9.113 1.00 94.31 83 GLN A CA 1
ATOM 591 C C . GLN A 1 83 ? -12.068 -7.810 10.515 1.00 94.31 83 GLN A C 1
ATOM 593 O O . GLN A 1 83 ? -12.708 -7.370 11.468 1.00 94.31 83 GLN A O 1
ATOM 598 N N . GLY A 1 84 ? -10.853 -8.354 10.653 1.00 95.06 84 GLY A N 1
ATOM 599 C CA . GLY A 1 84 ? -10.123 -8.365 11.922 1.00 95.06 84 GLY A CA 1
ATOM 600 C C . GLY A 1 84 ? -9.755 -6.950 12.344 1.00 95.06 84 GLY A C 1
ATOM 601 O O . GLY A 1 84 ? -10.136 -6.523 13.432 1.00 95.06 84 GLY A O 1
ATOM 602 N N . SER A 1 85 ? -9.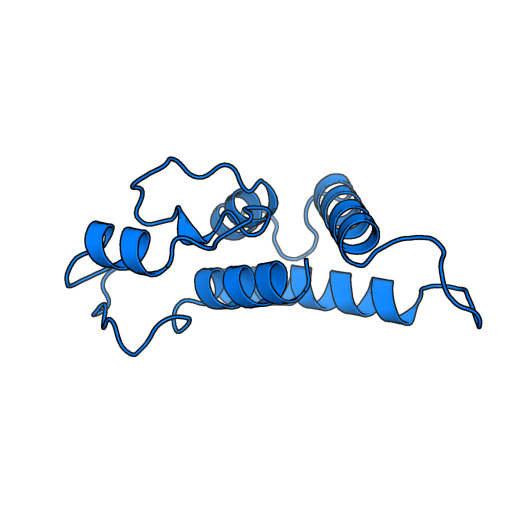153 -6.189 11.429 1.00 96.00 85 SER A N 1
ATOM 603 C CA . SER A 1 85 ? -8.807 -4.787 11.655 1.00 96.00 85 SER A CA 1
ATOM 604 C C . SER A 1 85 ? -10.025 -3.919 11.973 1.00 96.00 85 SER A C 1
ATOM 606 O O . SER A 1 85 ? -9.988 -3.156 12.932 1.00 96.00 85 SER A O 1
ATOM 608 N N . LEU A 1 86 ? -11.145 -4.078 11.259 1.00 95.12 86 LEU A N 1
ATOM 609 C CA . LEU A 1 86 ? -12.392 -3.366 11.573 1.00 95.12 86 LEU A CA 1
ATOM 610 C C . LEU A 1 86 ? -12.901 -3.660 12.994 1.00 95.12 86 LEU A C 1
ATOM 612 O O . LEU A 1 86 ? -13.318 -2.744 13.700 1.00 95.12 86 LEU A O 1
ATOM 616 N N . ARG A 1 87 ? -12.837 -4.920 13.448 1.00 95.00 87 ARG A N 1
ATOM 617 C CA . ARG A 1 87 ? -13.207 -5.273 14.830 1.00 95.00 87 ARG A CA 1
ATOM 618 C C . ARG A 1 87 ? -12.262 -4.645 15.852 1.00 95.00 87 ARG A C 1
ATOM 620 O O . ARG A 1 87 ? -12.742 -4.139 16.860 1.00 95.00 87 ARG A O 1
ATOM 627 N N . ALA A 1 88 ? -10.955 -4.661 15.589 1.00 95.62 88 ALA A N 1
ATOM 628 C CA . ALA A 1 88 ? -9.947 -4.079 16.476 1.00 95.62 88 ALA A CA 1
ATOM 629 C C . ALA A 1 88 ? -10.087 -2.552 16.608 1.00 95.62 88 ALA A C 1
ATOM 631 O O . ALA A 1 88 ? -9.861 -1.999 17.681 1.00 95.62 88 ALA A O 1
ATOM 632 N N . ARG A 1 89 ? -10.513 -1.874 15.537 1.00 95.25 89 ARG A N 1
ATOM 633 C CA . ARG A 1 89 ? -10.783 -0.427 15.518 1.00 95.25 89 ARG A CA 1
ATOM 634 C C . ARG A 1 89 ? -12.030 -0.029 16.306 1.00 95.25 89 ARG A C 1
ATOM 636 O O . ARG A 1 89 ? -12.097 1.080 16.829 1.00 95.25 89 ARG A O 1
ATOM 643 N N . GLY A 1 90 ? -13.022 -0.912 16.394 1.00 94.06 90 GLY A N 1
ATOM 644 C CA . GLY A 1 90 ? -14.306 -0.588 17.008 1.00 94.06 90 GLY A CA 1
ATOM 645 C C . GLY A 1 90 ? -15.074 0.485 16.216 1.00 94.06 90 GLY A C 1
ATOM 646 O O . GLY A 1 90 ? -14.894 0.602 15.007 1.00 94.06 90 GLY A O 1
ATOM 647 N N . PRO A 1 91 ? -15.961 1.266 16.859 1.00 92.88 91 PRO A N 1
ATOM 648 C CA . PRO A 1 91 ? -16.852 2.196 16.159 1.00 92.88 91 PRO A CA 1
ATOM 649 C C . PRO A 1 91 ? -16.184 3.508 15.716 1.00 92.88 91 PRO A C 1
ATOM 651 O O . PRO A 1 91 ? -16.776 4.253 14.935 1.00 92.88 91 PRO A O 1
ATOM 654 N N . VAL A 1 92 ? -14.989 3.829 16.225 1.00 92.81 92 VAL A N 1
ATOM 655 C CA . VAL A 1 92 ? -14.272 5.080 15.938 1.00 92.81 92 VAL A CA 1
ATOM 656 C C . VAL A 1 92 ? -12.790 4.785 15.760 1.00 92.81 92 VAL A C 1
ATOM 658 O O . VAL A 1 92 ? -12.171 4.185 16.630 1.00 92.81 92 VAL A O 1
ATOM 661 N N . TYR A 1 93 ? -12.208 5.270 14.666 1.00 91.06 93 TYR A N 1
ATOM 662 C CA . TYR A 1 93 ? -10.792 5.117 14.352 1.00 91.06 93 TYR A CA 1
ATOM 663 C C . TYR A 1 93 ? -10.209 6.442 13.863 1.00 91.06 93 TYR A C 1
ATOM 665 O O . TYR A 1 93 ? -10.806 7.113 13.022 1.00 91.06 93 TYR A O 1
ATOM 673 N N . ASN A 1 94 ? -9.061 6.846 14.415 1.00 87.75 94 ASN A N 1
ATOM 674 C CA . ASN A 1 94 ? -8.399 8.121 14.106 1.00 87.75 94 ASN A CA 1
ATOM 675 C C . ASN A 1 94 ? -9.330 9.352 14.188 1.00 87.75 94 ASN A C 1
ATOM 677 O O . ASN A 1 94 ? -9.174 10.311 13.438 1.00 87.75 94 ASN A O 1
ATOM 681 N N . GLY A 1 95 ? -10.310 9.321 15.099 1.00 89.38 95 GLY A N 1
ATOM 682 C CA . GLY A 1 95 ? -11.287 10.399 15.300 1.00 89.38 95 GLY A CA 1
ATOM 683 C C . GLY A 1 95 ? -12.487 10.386 14.345 1.00 89.38 95 GLY A C 1
ATOM 684 O O . GLY A 1 95 ? -13.331 11.273 14.441 1.00 89.38 95 GLY A O 1
ATOM 685 N N . TYR A 1 96 ? -12.600 9.386 13.467 1.00 88.44 96 TYR A N 1
ATOM 686 C CA . TYR A 1 96 ? -13.694 9.254 12.503 1.00 88.44 96 TYR A CA 1
ATOM 687 C C . TYR A 1 96 ? -14.526 7.992 12.759 1.00 88.44 96 TYR A C 1
ATOM 689 O O . TYR A 1 96 ? -13.988 6.997 13.251 1.00 88.44 96 TYR A O 1
ATOM 697 N N . PRO A 1 97 ? -15.828 7.992 12.415 1.00 90.56 97 PRO A N 1
ATOM 698 C CA . PRO A 1 97 ? -16.646 6.787 12.470 1.00 90.56 97 PRO A CA 1
ATOM 699 C C . PRO A 1 97 ? -16.056 5.664 11.611 1.00 90.56 97 PRO A C 1
ATOM 701 O O . PRO A 1 97 ? -15.654 5.888 10.469 1.00 90.56 97 PRO A O 1
ATOM 704 N N . CYS A 1 98 ? -16.033 4.453 12.155 1.00 90.69 98 CYS A N 1
ATOM 705 C CA . CYS A 1 98 ? -15.593 3.260 11.449 1.00 90.69 98 CYS A CA 1
ATOM 706 C C . CYS A 1 98 ? -16.813 2.388 11.139 1.00 90.69 98 CYS A C 1
ATOM 708 O O . CYS A 1 98 ? -17.426 1.818 12.044 1.00 90.69 98 CYS A O 1
ATOM 710 N N . TYR A 1 99 ? -17.184 2.316 9.859 1.00 88.62 99 TYR A N 1
ATOM 711 C CA . TYR A 1 99 ? -18.329 1.534 9.401 1.00 88.62 99 TYR A CA 1
ATOM 712 C C . TYR A 1 99 ? -17.867 0.265 8.673 1.00 88.62 99 TYR A C 1
ATOM 714 O O . TYR A 1 99 ? -17.011 0.358 7.787 1.00 88.62 99 TYR A O 1
ATOM 722 N N . PRO A 1 100 ? -18.418 -0.919 9.000 1.00 85.69 100 PRO A N 1
ATOM 723 C CA . PRO A 1 100 ? -18.006 -2.175 8.372 1.00 85.69 100 PRO A CA 1
ATOM 724 C C . PRO A 1 100 ? -18.223 -2.240 6.853 1.00 85.69 100 PRO A C 1
ATOM 726 O O . PRO A 1 100 ? -17.524 -2.976 6.164 1.00 85.69 100 PRO A O 1
ATOM 729 N N . ASP A 1 101 ? -19.198 -1.493 6.343 1.00 86.19 101 ASP A N 1
ATOM 730 C CA . ASP A 1 101 ? -19.599 -1.412 4.937 1.00 86.19 101 ASP A CA 1
ATOM 731 C C . ASP A 1 101 ? -18.866 -0.311 4.151 1.00 86.19 101 ASP A C 1
ATOM 733 O O . ASP A 1 101 ? -19.010 -0.232 2.932 1.00 86.19 101 ASP A O 1
ATOM 737 N N . TYR A 1 102 ? -18.037 0.502 4.815 1.00 85.06 102 TYR A N 1
ATOM 738 C CA . TYR A 1 102 ? -17.307 1.613 4.199 1.00 85.06 102 TYR A CA 1
ATOM 739 C C . TYR A 1 102 ? -15.798 1.550 4.480 1.00 85.06 102 TYR A C 1
ATOM 741 O O . TYR A 1 102 ? -15.185 2.464 5.044 1.00 85.06 102 TYR A O 1
ATOM 749 N N . PHE A 1 103 ? -15.188 0.435 4.074 1.00 87.25 103 PHE A N 1
ATOM 750 C CA . PHE A 1 103 ? -13.745 0.218 4.166 1.00 87.25 103 PHE A CA 1
ATOM 751 C C . PHE A 1 103 ? -12.979 0.871 3.001 1.00 87.25 103 PHE A C 1
ATOM 753 O O . PHE A 1 103 ? -13.495 0.980 1.891 1.00 87.25 103 PHE A O 1
ATOM 760 N N . GLY A 1 104 ? -11.734 1.296 3.247 1.00 80.25 104 GLY A N 1
ATOM 761 C CA . GLY A 1 104 ? -10.877 1.949 2.243 1.00 80.25 104 GLY A CA 1
ATOM 762 C C . GLY A 1 104 ? -11.021 3.473 2.161 1.00 80.25 104 GLY A C 1
ATOM 763 O O . GLY A 1 104 ? -10.291 4.124 1.418 1.00 80.25 104 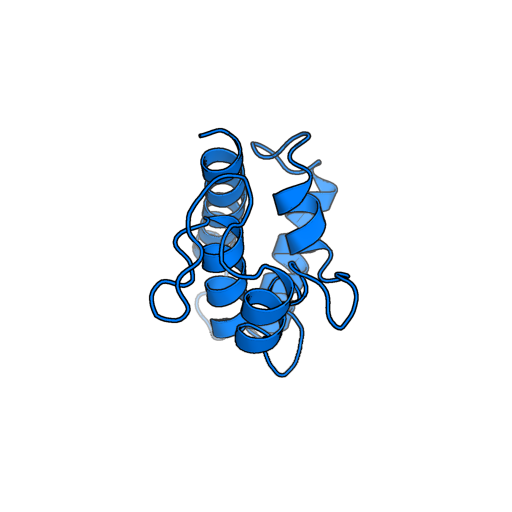GLY A O 1
ATOM 764 N N . SER A 1 105 ? -11.918 4.062 2.956 1.00 83.62 105 SER A N 1
ATOM 765 C CA . SER A 1 105 ? -12.066 5.518 3.095 1.00 83.62 105 SER A CA 1
ATOM 766 C C . SER A 1 105 ? -10.843 6.185 3.734 1.00 83.62 105 SER A C 1
ATOM 768 O O . SER A 1 105 ? -10.531 7.341 3.444 1.00 83.62 105 SER A O 1
ATOM 770 N N . TYR A 1 106 ? -10.103 5.436 4.553 1.00 92.44 106 TYR A N 1
ATOM 771 C CA . TYR A 1 106 ? -8.759 5.793 4.969 1.00 92.44 106 TYR A CA 1
ATOM 772 C C . TYR A 1 106 ? -7.755 5.362 3.893 1.00 92.44 106 TYR A C 1
ATOM 774 O O . TYR A 1 106 ? -7.639 4.183 3.570 1.00 92.44 106 TYR A O 1
ATOM 782 N N . CYS A 1 107 ? -7.027 6.324 3.319 1.00 94.06 107 CYS A N 1
ATOM 783 C CA . CYS A 1 107 ? -6.236 6.109 2.099 1.00 94.06 107 CYS A CA 1
ATOM 784 C C . CYS A 1 107 ? -5.193 4.980 2.182 1.00 94.06 107 CYS A C 1
ATOM 786 O O . CYS A 1 107 ? -4.920 4.341 1.169 1.00 94.06 107 CYS A O 1
ATOM 788 N N . ILE A 1 108 ? -4.649 4.701 3.370 1.00 96.81 108 ILE A N 1
ATOM 789 C CA . ILE A 1 108 ? -3.679 3.617 3.577 1.00 96.81 108 ILE A CA 1
ATOM 790 C C . ILE A 1 108 ? -4.359 2.249 3.468 1.00 96.81 108 ILE A C 1
ATOM 792 O O . ILE A 1 108 ? -3.811 1.353 2.835 1.00 96.81 108 ILE A O 1
ATOM 796 N N . ASP A 1 109 ? -5.587 2.110 3.977 1.00 95.81 109 ASP A N 1
ATOM 797 C CA . ASP A 1 109 ? -6.383 0.890 3.806 1.00 95.81 109 ASP A CA 1
ATOM 798 C C . ASP A 1 109 ? -6.704 0.644 2.329 1.00 95.81 109 ASP A C 1
ATOM 800 O O . ASP A 1 109 ? -6.588 -0.476 1.835 1.00 95.81 109 ASP A O 1
ATOM 804 N N . GLY A 1 110 ? -7.096 1.705 1.613 1.00 95.50 110 GLY A N 1
ATOM 805 C CA . GLY A 1 110 ? -7.376 1.630 0.180 1.00 95.50 110 GLY A CA 1
ATOM 806 C C . GLY A 1 110 ? -6.145 1.197 -0.617 1.00 95.50 110 GLY A C 1
ATOM 807 O O . GLY A 1 110 ? -6.245 0.329 -1.485 1.00 95.50 110 GLY A O 1
ATOM 808 N N . LEU A 1 111 ? -4.973 1.744 -0.281 1.00 97.56 111 LEU A N 1
ATOM 809 C CA . LEU A 1 111 ? -3.715 1.338 -0.896 1.00 97.56 111 LEU A CA 1
ATOM 810 C C . LEU A 1 111 ? -3.358 -0.116 -0.549 1.00 97.56 111 LEU A C 1
ATOM 812 O O . LEU A 1 111 ? -2.996 -0.863 -1.449 1.00 97.56 111 LEU A O 1
ATOM 816 N N . ALA A 1 112 ? -3.532 -0.559 0.700 1.00 97.88 112 ALA A N 1
ATOM 817 C CA . ALA A 1 112 ? -3.301 -1.952 1.094 1.00 97.88 112 ALA A CA 1
ATOM 818 C C . ALA A 1 112 ? -4.136 -2.943 0.272 1.00 97.88 112 ALA A C 1
ATOM 820 O O . ALA A 1 112 ? -3.609 -3.933 -0.235 1.00 97.88 112 ALA A O 1
ATOM 821 N N . VAL A 1 113 ? -5.428 -2.651 0.089 1.00 96.94 113 VAL A N 1
ATOM 822 C CA . VAL A 1 113 ? -6.328 -3.469 -0.739 1.00 96.94 113 VAL A CA 1
ATOM 823 C C . VAL A 1 113 ? -5.877 -3.479 -2.196 1.00 96.94 113 VAL A C 1
ATOM 825 O O . VAL A 1 113 ? -5.885 -4.538 -2.822 1.00 96.94 113 VAL A O 1
ATOM 828 N N . ALA A 1 114 ? -5.473 -2.328 -2.738 1.00 96.81 114 ALA A N 1
ATOM 829 C CA . ALA A 1 114 ? -4.995 -2.231 -4.114 1.00 96.81 114 ALA A CA 1
ATOM 830 C C . ALA A 1 114 ? -3.733 -3.080 -4.338 1.00 96.81 114 ALA A C 1
ATOM 832 O O . ALA A 1 114 ? -3.670 -3.824 -5.315 1.00 96.81 114 ALA A O 1
ATOM 833 N N . LEU A 1 115 ? -2.769 -3.022 -3.412 1.00 97.75 115 LEU A N 1
ATOM 834 C CA . LEU A 1 115 ? -1.543 -3.822 -3.481 1.00 97.75 115 LEU A CA 1
ATOM 835 C C . LEU A 1 115 ? -1.839 -5.316 -3.348 1.00 97.75 115 LEU A C 1
ATOM 837 O O . LEU A 1 115 ? -1.391 -6.092 -4.184 1.00 97.75 115 LEU A O 1
ATOM 841 N N . TRP A 1 116 ? -2.663 -5.710 -2.374 1.00 97.69 116 TRP A N 1
ATOM 842 C CA . TRP A 1 116 ? -3.059 -7.108 -2.179 1.00 97.69 116 TRP A CA 1
ATOM 843 C C . TRP A 1 116 ? -3.814 -7.681 -3.384 1.00 97.69 116 TRP A C 1
ATOM 845 O O . TRP A 1 116 ? -3.651 -8.843 -3.725 1.00 97.69 116 TRP A O 1
ATOM 855 N N . SER A 1 117 ? -4.637 -6.868 -4.052 1.00 96.00 117 SER A N 1
ATOM 856 C CA . SER A 1 117 ? -5.395 -7.309 -5.231 1.00 96.00 117 SER A CA 1
ATOM 857 C C . SER A 1 117 ? -4.504 -7.547 -6.454 1.00 96.00 117 SER A C 1
ATOM 859 O O . SER A 1 117 ? -4.905 -8.264 -7.369 1.00 96.00 117 SER A O 1
ATOM 861 N N . PHE A 1 118 ? -3.331 -6.912 -6.494 1.00 94.25 118 PHE A N 1
ATOM 862 C CA . PHE A 1 118 ? -2.351 -7.064 -7.566 1.00 94.25 118 PHE A CA 1
ATOM 863 C C . PHE A 1 118 ? -1.320 -8.171 -7.281 1.00 94.25 118 PHE A C 1
ATOM 865 O O . PHE A 1 118 ? -0.857 -8.811 -8.224 1.00 94.25 118 PHE A O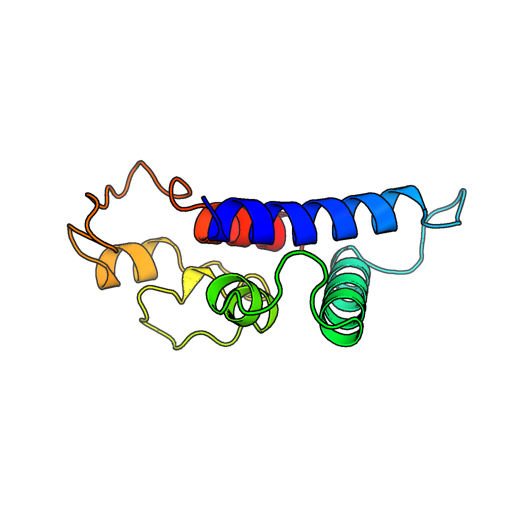 1
ATOM 872 N N . TYR A 1 119 ? -0.958 -8.370 -6.009 1.00 93.75 119 TYR A N 1
ATOM 873 C CA . TYR A 1 119 ? 0.109 -9.266 -5.541 1.00 93.75 119 TYR A CA 1
ATOM 874 C C . TYR A 1 119 ? -0.291 -10.752 -5.533 1.00 93.75 119 TYR A C 1
ATOM 876 O O . TYR A 1 119 ? 0.427 -11.577 -6.142 1.00 93.75 119 TYR A O 1
#

Radius of gyration: 15.02 Å; chains: 1; bounding box: 36×30×43 Å